Protein AF-A0A6V7JYJ6-F1 (afdb_monomer)

pLDDT: mean 80.98, std 21.63, range [36.12, 98.44]

Foldseek 3Di:
DDPDDPDDDDDDDDDDPDDPPQPPDPVSVVVVVVVVLVPQDPDCCSVVVNVSVCVVVVVVVVVVVVVVVVD

Structure (mmCIF, N/CA/C/O backbone):
data_AF-A0A6V7JYJ6-F1
#
_entry.id   AF-A0A6V7JYJ6-F1
#
loop_
_atom_site.group_PDB
_atom_site.id
_atom_site.type_symbol
_atom_site.label_atom_id
_atom_site.label_alt_id
_atom_site.label_comp_id
_atom_site.label_asym_id
_atom_site.label_entity_id
_atom_site.label_seq_id
_atom_site.pdbx_PDB_ins_code
_atom_site.Cartn_x
_atom_site.Cartn_y
_atom_site.Cartn_z
_atom_site.occupancy
_atom_site.B_iso_or_equiv
_atom_site.auth_seq_id
_atom_site.auth_comp_id
_atom_site.auth_asym_id
_atom_site.auth_atom_id
_atom_site.pdbx_PDB_model_num
ATOM 1 N N . MET A 1 1 ? 1.275 40.691 -32.952 1.00 43.50 1 MET A N 1
ATOM 2 C CA . MET A 1 1 ? 2.395 40.221 -32.112 1.00 43.50 1 MET A CA 1
ATOM 3 C C . MET A 1 1 ? 2.533 38.750 -32.400 1.00 43.50 1 MET A C 1
ATOM 5 O O . MET A 1 1 ? 1.963 37.916 -31.708 1.00 43.50 1 MET A O 1
ATOM 9 N N . ASP A 1 2 ? 3.176 38.486 -33.529 1.00 45.31 2 ASP A N 1
ATOM 10 C CA . ASP A 1 2 ? 3.387 37.147 -34.044 1.00 45.31 2 ASP A CA 1
ATOM 11 C C . ASP A 1 2 ? 4.514 36.520 -33.237 1.00 45.31 2 ASP A C 1
ATOM 13 O O . ASP A 1 2 ? 5.655 36.982 -33.254 1.00 45.31 2 ASP A O 1
ATOM 17 N N . MET A 1 3 ? 4.160 35.501 -32.464 1.00 47.06 3 MET A N 1
ATOM 18 C CA . MET A 1 3 ? 5.114 34.665 -31.757 1.00 47.06 3 MET A CA 1
ATOM 19 C C . MET A 1 3 ? 5.714 33.718 -32.799 1.00 47.06 3 MET A C 1
ATOM 21 O O . MET A 1 3 ? 5.158 32.661 -33.088 1.00 47.06 3 MET A O 1
ATOM 25 N N . LEU A 1 4 ? 6.789 34.163 -33.452 1.00 48.88 4 LEU A N 1
ATOM 26 C CA . LEU A 1 4 ? 7.517 33.369 -34.435 1.00 48.88 4 LEU A CA 1
ATOM 27 C C . LEU A 1 4 ? 7.974 32.052 -33.796 1.00 48.88 4 LEU A C 1
ATOM 29 O O . LEU A 1 4 ? 8.652 32.037 -32.769 1.00 48.88 4 LEU A O 1
ATOM 33 N N . HIS A 1 5 ? 7.571 30.946 -34.420 1.00 52.84 5 HIS A N 1
ATOM 34 C CA . HIS A 1 5 ? 8.039 29.606 -34.103 1.00 52.84 5 HIS A CA 1
ATOM 35 C C . HIS A 1 5 ? 9.513 29.466 -34.491 1.00 52.84 5 HIS A C 1
ATOM 37 O O . HIS A 1 5 ? 9.837 29.248 -35.658 1.00 52.84 5 HIS A O 1
ATOM 43 N N . GLU A 1 6 ? 10.398 29.532 -33.502 1.00 44.94 6 GLU A N 1
ATOM 44 C CA . GLU A 1 6 ? 11.767 29.038 -33.629 1.00 44.94 6 GLU A CA 1
ATOM 45 C C . GLU A 1 6 ? 11.719 27.501 -33.570 1.00 44.94 6 GLU A C 1
ATOM 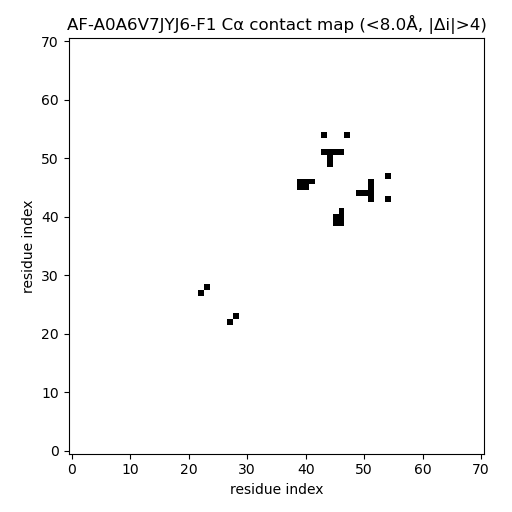47 O O . GLU A 1 6 ? 11.499 26.892 -32.521 1.00 44.94 6 GLU A O 1
ATOM 52 N N . GLN A 1 7 ? 11.841 26.862 -34.732 1.00 47.03 7 GLN A N 1
ATOM 53 C CA . GLN A 1 7 ? 11.968 25.412 -34.857 1.00 47.03 7 GLN A CA 1
ATOM 54 C C . GLN A 1 7 ? 13.382 25.017 -34.412 1.00 47.03 7 GLN A C 1
ATOM 56 O O . GLN A 1 7 ? 14.344 25.198 -35.158 1.00 47.03 7 GLN A O 1
ATOM 61 N N . VAL A 1 8 ? 13.525 24.475 -33.200 1.00 45.38 8 VAL A N 1
ATOM 62 C CA . VAL A 1 8 ? 14.791 23.870 -32.764 1.00 45.38 8 VAL A CA 1
ATOM 63 C C . VAL A 1 8 ? 14.964 22.529 -33.476 1.00 45.38 8 VAL A C 1
ATOM 65 O O . VAL A 1 8 ? 14.259 21.558 -33.204 1.00 45.38 8 VAL A O 1
ATOM 68 N N . ASN A 1 9 ? 15.930 22.486 -34.388 1.00 52.00 9 ASN A N 1
ATOM 69 C CA . ASN A 1 9 ? 16.361 21.286 -35.090 1.00 52.00 9 ASN A CA 1
ATOM 70 C C . ASN A 1 9 ? 17.361 20.534 -34.191 1.00 52.00 9 ASN A C 1
ATOM 72 O O . ASN A 1 9 ? 18.546 20.858 -34.177 1.00 52.00 9 ASN A O 1
ATOM 76 N N . VAL A 1 10 ? 16.890 19.577 -33.384 1.00 54.31 10 VAL A N 1
ATOM 77 C CA . VAL A 1 10 ? 17.792 18.724 -32.588 1.00 54.31 10 VAL A CA 1
ATOM 78 C C . VAL A 1 10 ? 18.241 17.546 -33.448 1.00 54.31 10 VAL A C 1
ATOM 80 O O . VAL A 1 10 ? 17.505 16.576 -33.649 1.00 54.31 10 VAL A O 1
ATOM 83 N N . GLU A 1 11 ? 19.463 17.654 -33.966 1.00 41.72 11 GLU A N 1
ATOM 84 C CA . GLU A 1 11 ? 20.239 16.535 -34.496 1.00 41.72 11 GLU A CA 1
ATOM 85 C C . GLU A 1 11 ? 20.281 15.386 -33.480 1.00 41.72 11 GLU A C 1
ATOM 87 O O . GLU A 1 11 ? 20.613 15.566 -32.309 1.00 41.72 11 GLU A O 1
ATOM 92 N N . LYS A 1 12 ? 19.941 14.179 -33.943 1.00 57.06 12 LYS A N 1
ATOM 93 C CA . LYS A 1 12 ? 20.158 12.944 -33.190 1.00 57.06 12 LYS A CA 1
ATOM 94 C C . LYS A 1 12 ? 21.657 12.670 -33.159 1.00 57.06 12 LYS A C 1
ATOM 96 O O . LYS A 1 12 ? 22.202 12.227 -34.166 1.00 57.06 12 LYS A O 1
ATOM 1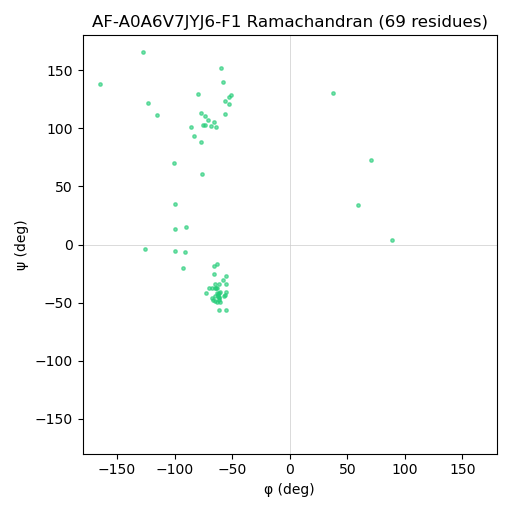01 N N . THR A 1 13 ? 22.288 12.869 -32.011 1.00 36.12 13 THR A N 1
ATOM 102 C CA . THR A 1 13 ? 23.645 12.389 -31.748 1.00 36.12 13 THR A CA 1
ATOM 103 C C . THR A 1 13 ? 23.630 11.341 -30.637 1.00 36.12 13 THR A C 1
ATOM 105 O O . THR A 1 13 ? 23.247 11.581 -29.498 1.00 36.12 13 THR A O 1
ATOM 108 N N . ASP A 1 14 ? 23.939 10.131 -31.093 1.00 48.53 14 ASP A N 1
ATOM 109 C CA . ASP A 1 14 ? 24.628 8.998 -30.482 1.00 48.53 14 ASP A CA 1
ATOM 110 C C . ASP A 1 14 ? 24.451 8.618 -29.004 1.00 48.53 14 ASP A C 1
ATOM 112 O O . ASP A 1 14 ? 24.625 9.365 -28.047 1.00 48.53 14 ASP A O 1
ATOM 116 N N . LYS A 1 15 ? 24.189 7.315 -28.872 1.00 53.06 15 LYS A N 1
ATOM 117 C CA . LYS A 1 15 ? 24.103 6.509 -27.660 1.00 53.06 15 LYS A CA 1
ATOM 118 C C . LYS A 1 15 ? 25.354 6.674 -26.792 1.00 53.06 15 LYS A C 1
ATOM 120 O O . LYS A 1 15 ? 26.430 6.231 -27.185 1.00 53.06 15 LYS A O 1
ATOM 125 N N . ASN A 1 16 ? 25.164 7.128 -25.558 1.00 44.97 16 ASN A N 1
ATOM 126 C CA . ASN A 1 16 ? 25.951 6.640 -24.434 1.00 44.97 16 ASN A CA 1
ATOM 127 C C . ASN A 1 16 ? 24.980 6.080 -23.386 1.00 44.97 16 ASN A C 1
ATOM 129 O O . ASN A 1 16 ? 24.019 6.741 -22.998 1.00 44.97 16 ASN A O 1
ATOM 133 N N . ALA A 1 17 ? 25.155 4.803 -23.058 1.00 52.53 17 ALA A N 1
ATOM 134 C CA . ALA A 1 17 ? 24.239 4.002 -22.259 1.00 52.53 17 ALA A CA 1
ATOM 135 C C . ALA A 1 17 ? 24.748 3.908 -20.819 1.00 52.53 17 ALA A C 1
ATOM 137 O O . ALA A 1 17 ? 25.199 2.857 -20.393 1.00 52.53 17 ALA A O 1
ATOM 138 N N . ASP A 1 18 ? 24.692 5.017 -20.099 1.00 56.78 18 ASP A N 1
ATOM 139 C CA . ASP A 1 18 ? 24.766 5.096 -18.641 1.00 56.78 18 ASP A CA 1
ATOM 140 C C . ASP A 1 18 ? 24.271 6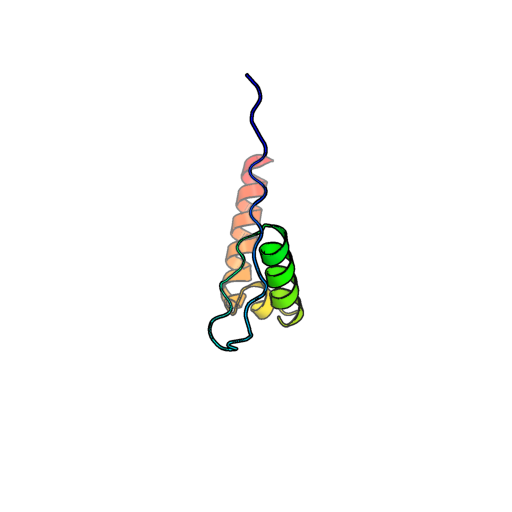.507 -18.289 1.00 56.78 18 ASP A C 1
ATOM 142 O O . ASP A 1 18 ? 24.560 7.443 -19.024 1.00 56.78 18 ASP A O 1
ATOM 146 N N . GLU A 1 19 ? 23.466 6.649 -17.245 1.00 54.72 19 GLU A N 1
ATOM 147 C CA . GLU A 1 19 ? 22.637 7.824 -16.925 1.00 54.72 19 GLU A CA 1
ATOM 148 C C . GLU A 1 19 ? 21.427 8.056 -17.849 1.00 54.72 19 GLU A C 1
ATOM 150 O O . GLU A 1 19 ? 21.319 9.013 -18.618 1.00 54.72 19 GLU A O 1
ATOM 155 N N . LYS A 1 20 ? 20.405 7.205 -17.694 1.00 59.66 20 LYS A N 1
ATOM 156 C CA . LYS A 1 20 ? 19.048 7.573 -18.113 1.00 59.66 20 LYS A CA 1
ATOM 157 C C . LYS A 1 20 ? 18.571 8.728 -17.229 1.00 59.66 20 LYS A C 1
ATOM 159 O O . LYS A 1 20 ? 18.200 8.500 -16.077 1.00 59.66 20 LYS A O 1
ATOM 164 N N . CYS A 1 21 ? 18.539 9.945 -17.771 1.00 58.59 21 CYS A N 1
ATOM 165 C CA . CYS A 1 21 ? 17.845 11.054 -17.130 1.00 58.59 21 CYS A CA 1
ATOM 166 C C . CYS A 1 21 ? 16.408 10.610 -16.814 1.00 58.59 21 CYS A C 1
ATOM 168 O O . CYS A 1 21 ? 15.704 10.056 -17.668 1.00 58.59 21 CYS A O 1
ATOM 170 N N . VAL A 1 22 ? 15.994 10.759 -15.554 1.00 67.88 22 VAL A N 1
ATOM 171 C CA . VAL A 1 22 ? 14.610 10.491 -15.168 1.00 67.88 22 VAL A CA 1
ATOM 172 C C . VAL A 1 22 ? 13.766 11.516 -15.905 1.00 67.88 22 VAL A C 1
ATOM 174 O O . VAL A 1 22 ? 13.720 12.685 -15.538 1.00 67.88 22 VAL A O 1
ATOM 177 N N . ASP A 1 23 ? 13.138 11.077 -16.990 1.00 68.12 23 ASP A N 1
ATOM 178 C CA . ASP A 1 23 ? 12.053 11.807 -17.617 1.00 68.12 23 ASP A CA 1
ATOM 179 C C . ASP A 1 23 ? 10.985 12.018 -16.536 1.00 68.12 23 ASP A C 1
ATOM 181 O O . ASP A 1 23 ? 10.414 11.045 -16.040 1.00 68.12 23 ASP A O 1
ATOM 185 N N . LEU A 1 24 ? 10.773 13.268 -16.121 1.00 71.44 24 LEU A N 1
ATOM 186 C CA . LEU A 1 24 ? 9.793 13.666 -15.105 1.00 71.44 24 LEU A CA 1
ATOM 187 C C . LEU A 1 24 ? 8.426 13.999 -15.724 1.00 71.44 24 LEU A C 1
ATOM 189 O O . LEU A 1 24 ? 7.588 14.624 -15.074 1.00 71.44 24 LEU A O 1
ATOM 193 N N . THR A 1 25 ? 8.175 13.616 -16.980 1.00 85.06 25 THR A N 1
ATOM 194 C CA . THR A 1 25 ? 6.842 13.773 -17.564 1.00 85.06 25 THR A CA 1
ATOM 195 C C . THR A 1 25 ? 5.791 12.991 -16.774 1.00 85.06 25 THR A C 1
ATOM 197 O O . THR A 1 25 ? 6.042 11.948 -16.168 1.00 85.06 25 THR A O 1
ATOM 200 N N . SER A 1 26 ? 4.547 13.466 -16.812 1.00 78.75 26 SER A N 1
ATOM 201 C CA . SER A 1 26 ? 3.418 12.753 -16.202 1.00 78.75 26 SER A CA 1
ATOM 202 C C . SER A 1 26 ? 3.294 11.315 -16.725 1.00 78.75 26 SER A C 1
ATOM 204 O O . SER A 1 26 ? 2.949 10.399 -15.980 1.00 78.75 26 SER A O 1
ATOM 206 N N . LYS A 1 27 ? 3.635 11.086 -18.000 1.00 83.50 27 LYS A N 1
ATOM 207 C CA . LYS A 1 27 ? 3.570 9.768 -18.640 1.00 83.50 27 LYS A CA 1
ATOM 208 C C . LYS A 1 27 ? 4.584 8.780 -18.059 1.00 83.50 27 LYS A C 1
ATOM 210 O O . LYS A 1 27 ? 4.223 7.628 -17.803 1.00 83.50 27 LYS A O 1
ATOM 215 N N . SER A 1 28 ? 5.833 9.195 -17.868 1.00 90.56 28 SER A N 1
ATOM 216 C CA . SER A 1 28 ? 6.870 8.342 -17.279 1.00 90.56 28 SER A CA 1
ATOM 217 C C . SER A 1 28 ? 6.606 8.091 -15.793 1.00 90.56 28 SER A C 1
ATOM 219 O O . SER A 1 28 ? 6.771 6.956 -15.354 1.00 90.56 28 SER A O 1
ATOM 221 N N . PHE A 1 29 ? 6.103 9.085 -15.049 1.00 92.38 29 PHE A N 1
ATOM 222 C CA . PHE A 1 29 ? 5.721 8.940 -13.641 1.00 92.38 29 PHE A CA 1
ATOM 223 C C . PHE A 1 29 ? 4.711 7.801 -13.429 1.00 92.38 29 PHE A C 1
ATOM 225 O O . PHE A 1 29 ? 5.004 6.844 -12.709 1.00 92.38 29 PHE A O 1
ATOM 232 N N . TYR A 1 30 ? 3.562 7.839 -14.117 1.00 94.06 30 TYR A N 1
ATOM 233 C CA . TYR A 1 30 ? 2.540 6.795 -13.968 1.00 94.06 30 TYR A CA 1
ATOM 234 C C . TYR A 1 30 ? 3.000 5.435 -14.505 1.00 94.06 30 TYR A C 1
ATOM 236 O O . TYR A 1 30 ? 2.716 4.406 -13.894 1.00 94.06 30 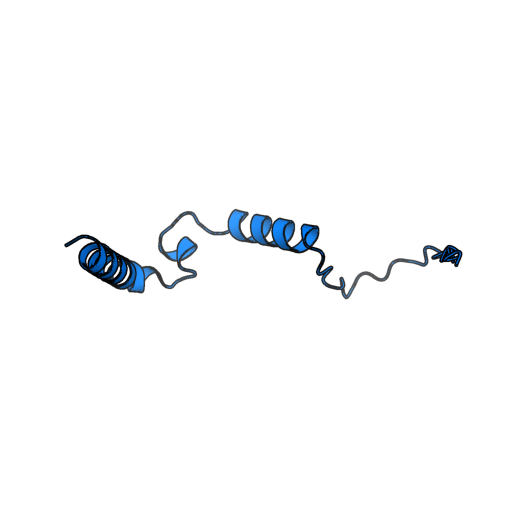TYR A O 1
ATOM 244 N N . SER A 1 31 ? 3.757 5.417 -15.609 1.00 95.00 31 SER A N 1
ATOM 245 C CA . SER A 1 31 ? 4.300 4.167 -16.163 1.00 95.00 31 SER A CA 1
ATOM 246 C C . SER A 1 31 ? 5.297 3.498 -15.211 1.00 95.00 31 SER A C 1
ATOM 248 O O . SER A 1 31 ? 5.332 2.273 -15.117 1.00 95.00 31 SER A O 1
ATOM 250 N N . ASN A 1 32 ? 6.112 4.284 -14.504 1.00 94.44 32 ASN A N 1
ATOM 251 C CA . ASN A 1 32 ? 7.064 3.772 -13.523 1.00 94.44 32 ASN A CA 1
ATOM 252 C C . ASN A 1 32 ? 6.352 3.286 -12.254 1.00 94.44 32 ASN A C 1
ATOM 254 O O . ASN A 1 32 ? 6.683 2.213 -11.757 1.00 94.44 32 ASN A O 1
ATOM 258 N N . ALA A 1 33 ? 5.345 4.021 -11.768 1.00 95.44 33 ALA A N 1
ATOM 259 C CA . ALA A 1 33 ? 4.549 3.608 -10.613 1.00 95.44 33 ALA A CA 1
ATOM 260 C C . ALA A 1 33 ? 3.809 2.282 -10.865 1.00 95.44 33 ALA A C 1
ATOM 262 O O . ALA A 1 33 ? 3.815 1.403 -10.007 1.00 95.44 33 ALA A O 1
ATOM 263 N N . ALA A 1 34 ? 3.230 2.100 -12.057 1.00 96.75 34 ALA A N 1
ATOM 264 C CA . ALA A 1 34 ? 2.575 0.847 -12.430 1.00 96.75 34 ALA A CA 1
ATOM 265 C C . ALA A 1 34 ? 3.555 -0.340 -12.420 1.00 96.75 34 ALA A C 1
ATOM 267 O O . ALA A 1 34 ? 3.273 -1.363 -11.803 1.00 96.75 34 ALA A O 1
ATOM 268 N N . LYS A 1 35 ? 4.737 -0.176 -13.031 1.00 97.06 35 LYS A N 1
ATOM 269 C CA . LYS A 1 35 ? 5.798 -1.201 -13.030 1.00 97.06 35 LYS A CA 1
ATOM 270 C C . LYS A 1 35 ? 6.312 -1.531 -11.632 1.00 97.06 35 LYS A C 1
ATOM 272 O O . LYS A 1 35 ? 6.703 -2.665 -11.378 1.00 97.06 35 LYS A O 1
ATOM 277 N N . TYR A 1 36 ? 6.352 -0.545 -10.736 1.00 97.12 36 TYR A N 1
ATOM 278 C CA . TYR A 1 36 ? 6.705 -0.786 -9.342 1.00 97.12 36 TYR A CA 1
ATOM 279 C C . TYR A 1 36 ? 5.688 -1.734 -8.697 1.00 97.12 36 TYR A C 1
ATOM 281 O O . TYR A 1 36 ? 6.066 -2.813 -8.247 1.00 97.12 36 TYR A O 1
ATOM 289 N N . TRP A 1 37 ? 4.401 -1.377 -8.735 1.00 98.06 37 TRP A N 1
ATOM 290 C CA . TRP A 1 37 ? 3.338 -2.164 -8.104 1.00 98.06 37 TRP A CA 1
ATOM 291 C C . TRP A 1 37 ? 3.123 -3.545 -8.738 1.00 98.06 37 TRP A C 1
ATOM 293 O O . TRP A 1 37 ? 2.711 -4.458 -8.034 1.00 98.06 37 TRP A O 1
ATOM 303 N N . GLU A 1 38 ? 3.465 -3.736 -10.017 1.00 98.00 38 GLU A N 1
ATOM 304 C CA . GLU A 1 38 ? 3.434 -5.044 -10.696 1.00 98.00 38 GLU A CA 1
ATOM 305 C C . GLU A 1 38 ? 4.313 -6.106 -10.011 1.00 98.00 38 GLU A C 1
ATOM 307 O O . GLU A 1 38 ? 3.990 -7.291 -10.043 1.00 98.00 38 GLU A O 1
ATOM 312 N N . ASN A 1 39 ? 5.410 -5.690 -9.372 1.00 96.50 39 ASN A N 1
ATOM 313 C CA . ASN A 1 39 ? 6.380 -6.599 -8.754 1.00 96.50 39 ASN A CA 1
ATOM 314 C C . ASN A 1 39 ? 6.201 -6.749 -7.235 1.00 96.50 39 ASN A C 1
ATOM 316 O O . ASN A 1 39 ? 6.907 -7.542 -6.609 1.00 96.50 39 ASN A O 1
ATOM 320 N N . ILE A 1 40 ? 5.289 -5.988 -6.625 1.00 98.19 40 ILE A N 1
ATOM 321 C CA . ILE A 1 40 ? 5.024 -6.069 -5.188 1.00 98.19 40 ILE A CA 1
ATOM 322 C C . ILE A 1 40 ? 4.118 -7.281 -4.905 1.00 98.19 40 ILE A C 1
ATOM 324 O O . ILE A 1 40 ? 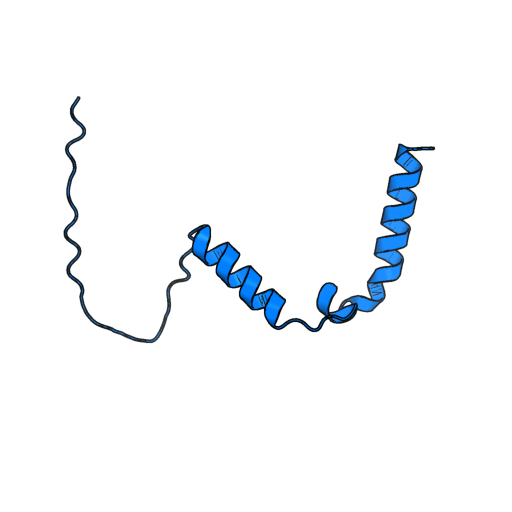3.072 -7.418 -5.541 1.00 98.19 40 ILE A O 1
ATOM 328 N N . PRO A 1 41 ? 4.472 -8.170 -3.953 1.00 98.31 41 PRO A N 1
ATOM 329 C CA . PRO A 1 41 ? 3.615 -9.290 -3.578 1.00 98.31 41 PRO A CA 1
ATOM 330 C C . PRO A 1 41 ? 2.234 -8.827 -3.109 1.00 98.31 41 PRO A C 1
ATOM 332 O O . PRO A 1 41 ? 2.121 -7.880 -2.333 1.00 98.31 41 PRO A O 1
ATOM 335 N N . ALA A 1 42 ? 1.184 -9.546 -3.507 1.00 97.94 42 ALA A N 1
ATOM 336 C CA . ALA A 1 42 ? -0.192 -9.286 -3.080 1.00 97.94 42 ALA A CA 1
ATOM 337 C C . ALA A 1 42 ? -0.447 -9.769 -1.633 1.00 97.94 42 ALA A C 1
ATOM 339 O O . ALA A 1 42 ? -1.259 -10.659 -1.385 1.00 97.94 42 ALA A O 1
ATOM 340 N N . THR A 1 43 ? 0.292 -9.211 -0.674 1.00 98.38 43 THR A N 1
ATOM 341 C CA . THR A 1 43 ? 0.206 -9.500 0.765 1.00 98.38 43 THR A CA 1
ATOM 342 C C . THR A 1 43 ? 0.030 -8.205 1.558 1.00 98.38 43 THR A C 1
ATOM 344 O O . THR A 1 43 ? 0.273 -7.116 1.039 1.00 98.38 43 THR A O 1
ATOM 347 N N . VAL A 1 44 ? -0.362 -8.306 2.835 1.00 97.75 44 VAL A N 1
ATOM 348 C CA . VAL A 1 44 ? -0.469 -7.138 3.733 1.00 97.75 44 VAL A CA 1
ATOM 349 C C . VAL A 1 44 ? 0.870 -6.400 3.832 1.00 97.75 44 VAL A C 1
ATOM 351 O O . VAL A 1 44 ? 0.914 -5.182 3.684 1.00 97.75 44 VAL A O 1
ATOM 354 N N . ASP A 1 45 ? 1.974 -7.134 3.987 1.00 97.94 45 ASP A N 1
ATOM 355 C CA . ASP A 1 45 ? 3.315 -6.543 3.995 1.00 97.94 45 ASP A CA 1
ATOM 356 C C . ASP A 1 45 ? 3.695 -5.915 2.654 1.00 97.94 45 ASP A C 1
ATOM 358 O O . ASP A 1 45 ? 4.318 -4.859 2.644 1.00 97.94 45 ASP A O 1
ATOM 362 N N . GLY A 1 46 ? 3.315 -6.515 1.522 1.00 98.12 46 GLY A N 1
ATOM 363 C CA . GLY A 1 46 ? 3.555 -5.918 0.208 1.00 98.12 46 GLY A CA 1
ATOM 364 C C . GLY A 1 46 ? 2.840 -4.576 0.062 1.00 98.12 46 GLY A C 1
ATOM 365 O O . GLY A 1 46 ? 3.455 -3.582 -0.322 1.00 98.12 46 GLY A O 1
ATOM 366 N N . MET A 1 47 ? 1.570 -4.517 0.466 1.00 97.62 47 MET A N 1
ATOM 367 C CA . MET A 1 47 ? 0.785 -3.2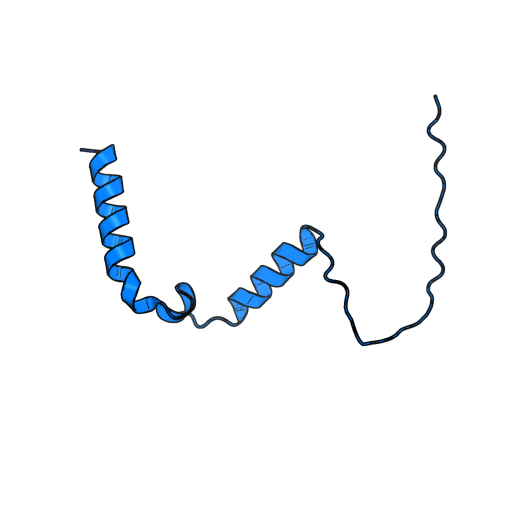84 0.413 1.00 97.62 47 MET A CA 1
ATOM 368 C C . MET A 1 47 ? 1.305 -2.191 1.341 1.00 97.62 47 MET A C 1
ATOM 370 O O . MET A 1 47 ? 1.232 -1.012 1.002 1.00 97.62 47 MET A O 1
ATOM 374 N N . LEU A 1 48 ? 1.843 -2.585 2.493 1.00 97.94 48 LEU A N 1
ATOM 375 C CA . LEU A 1 48 ? 2.342 -1.671 3.512 1.00 97.94 48 LEU A CA 1
ATOM 376 C C . LEU A 1 48 ? 3.866 -1.502 3.466 1.00 97.94 48 LEU A C 1
ATOM 378 O O . LEU A 1 48 ? 4.443 -0.978 4.411 1.00 97.94 48 LEU A O 1
ATOM 382 N N . GLY A 1 49 ? 4.546 -1.945 2.402 1.00 96.94 49 GLY A N 1
ATOM 383 C CA . GLY A 1 49 ? 5.994 -1.765 2.241 1.00 96.94 49 GLY A CA 1
ATOM 384 C C . GLY A 1 49 ? 6.840 -2.386 3.362 1.00 96.94 49 GLY A C 1
ATOM 385 O O . GLY A 1 49 ? 7.864 -1.822 3.739 1.00 96.94 49 GLY A O 1
ATOM 386 N N . GLY A 1 50 ? 6.402 -3.514 3.925 1.00 97.81 50 GLY A N 1
ATOM 387 C CA . GLY A 1 50 ? 7.035 -4.192 5.063 1.00 97.81 50 GLY A CA 1
ATOM 388 C C . GLY A 1 50 ? 6.542 -3.730 6.439 1.00 97.81 50 GLY A C 1
ATOM 389 O O . GLY A 1 50 ? 7.04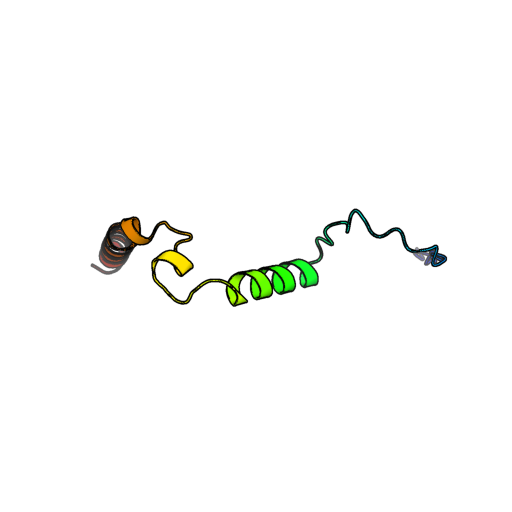7 -4.199 7.457 1.00 97.81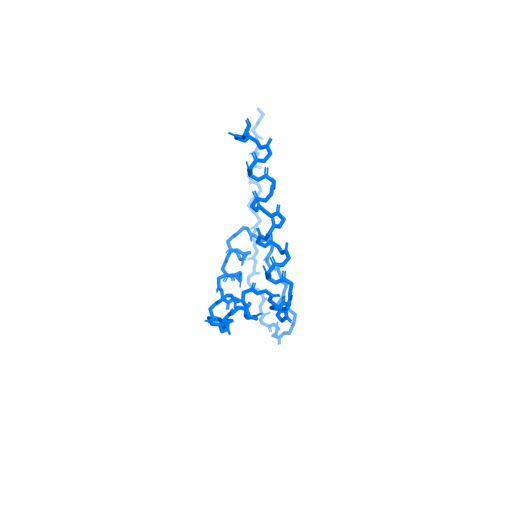 50 GLY A O 1
ATOM 390 N N . PHE A 1 51 ? 5.551 -2.838 6.488 1.00 98.06 51 PHE A N 1
ATOM 391 C CA . PHE A 1 51 ? 4.933 -2.363 7.726 1.00 98.06 51 PHE A CA 1
ATOM 392 C C . PHE A 1 51 ? 3.604 -3.072 8.034 1.00 98.06 51 PHE A C 1
ATOM 394 O O . PHE A 1 51 ? 2.702 -2.469 8.604 1.00 98.06 51 PHE A O 1
ATOM 401 N N . GLY A 1 52 ? 3.440 -4.361 7.713 1.00 97.50 52 GLY A N 1
ATOM 402 C CA . GLY A 1 52 ? 2.185 -5.077 7.982 1.00 97.50 52 GLY A CA 1
ATOM 403 C C . GLY A 1 52 ? 1.735 -5.035 9.445 1.00 97.50 52 GLY A C 1
ATOM 404 O O . GLY A 1 52 ? 0.539 -5.040 9.733 1.00 97.50 52 GLY A O 1
ATOM 405 N N . PHE A 1 53 ? 2.682 -4.895 10.377 1.00 97.50 53 PHE A N 1
ATOM 406 C CA . PHE A 1 53 ? 2.420 -4.805 11.813 1.00 97.50 53 PHE A CA 1
ATOM 407 C C . PHE A 1 53 ? 1.647 -3.546 12.250 1.00 97.50 53 PHE A C 1
ATOM 409 O O . PHE A 1 53 ? 1.074 -3.565 13.337 1.00 97.50 53 PHE A O 1
ATOM 416 N N . ILE A 1 54 ? 1.590 -2.478 11.438 1.00 97.94 54 ILE A N 1
ATOM 417 C CA . ILE A 1 54 ? 0.767 -1.290 11.750 1.00 97.94 54 ILE A CA 1
ATOM 418 C C . ILE A 1 54 ? -0.648 -1.370 11.166 1.00 97.94 54 ILE A C 1
ATOM 420 O O . ILE A 1 54 ? -1.469 -0.511 11.476 1.00 97.94 54 ILE A O 1
ATOM 424 N N . SER A 1 55 ? -0.959 -2.395 10.357 1.00 98.12 55 SER A N 1
ATOM 425 C CA . SER A 1 55 ? -2.243 -2.503 9.645 1.00 98.12 55 SER A CA 1
ATOM 426 C C . SER A 1 55 ? -3.447 -2.419 10.581 1.00 98.12 55 SER A C 1
ATOM 428 O O . SER A 1 55 ? -4.437 -1.778 10.244 1.00 98.12 55 SER A O 1
ATOM 430 N N . HIS A 1 56 ? -3.370 -3.055 11.751 1.00 98.19 56 HIS A N 1
ATOM 431 C CA . HIS A 1 56 ? -4.467 -3.041 12.716 1.00 98.19 56 HIS A CA 1
ATOM 432 C C . HIS A 1 56 ? -4.697 -1.638 13.288 1.00 98.19 56 HIS A C 1
ATOM 434 O O . HIS A 1 56 ? -5.821 -1.152 13.281 1.00 98.19 56 HIS A O 1
ATOM 440 N N . THR A 1 57 ? -3.625 -0.960 13.709 1.00 98.31 57 THR A N 1
ATOM 441 C CA . THR A 1 57 ? -3.703 0.402 14.253 1.00 98.31 57 THR A CA 1
ATOM 442 C C . THR A 1 57 ? -4.215 1.413 13.221 1.00 98.31 57 THR A C 1
ATOM 444 O O . THR A 1 57 ? -4.985 2.300 13.582 1.00 98.31 57 THR A O 1
ATOM 447 N N . ASP A 1 58 ? -3.828 1.273 11.949 1.00 98.12 58 ASP A N 1
ATOM 448 C CA . ASP A 1 58 ? -4.308 2.121 10.846 1.00 98.12 58 ASP A CA 1
ATOM 449 C C . ASP A 1 58 ? -5.820 1.954 10.589 1.00 98.12 58 ASP A C 1
ATOM 451 O O . ASP A 1 58 ? -6.556 2.941 10.476 1.00 98.12 58 ASP A O 1
ATOM 455 N N . ILE A 1 59 ? -6.310 0.706 10.582 1.00 98.44 59 ILE A N 1
ATOM 456 C CA . ILE A 1 59 ? -7.739 0.393 10.421 1.00 98.44 59 ILE A CA 1
ATOM 457 C C . ILE A 1 59 ? -8.554 0.920 11.604 1.00 98.44 59 ILE A C 1
ATOM 459 O O . ILE A 1 59 ? -9.556 1.602 11.389 1.00 98.44 59 ILE A O 1
ATOM 463 N N . ASP A 1 60 ? -8.122 0.652 12.837 1.00 98.44 60 ASP A N 1
ATOM 464 C CA . ASP A 1 60 ? -8.842 1.076 14.042 1.00 98.44 60 ASP A CA 1
ATOM 465 C C . ASP A 1 60 ? -8.933 2.608 14.122 1.00 98.44 60 ASP A C 1
ATOM 467 O O . ASP A 1 60 ? -9.988 3.170 14.423 1.00 98.44 60 ASP A O 1
ATOM 471 N N . GLY A 1 61 ? -7.836 3.305 13.803 1.00 98.44 61 GLY A N 1
ATOM 472 C CA . GLY A 1 61 ? -7.811 4.764 13.728 1.00 98.44 61 GLY A CA 1
ATOM 473 C C . GLY A 1 61 ? -8.768 5.307 12.666 1.00 98.44 61 GLY A C 1
ATOM 474 O O . GLY A 1 61 ? -9.537 6.229 12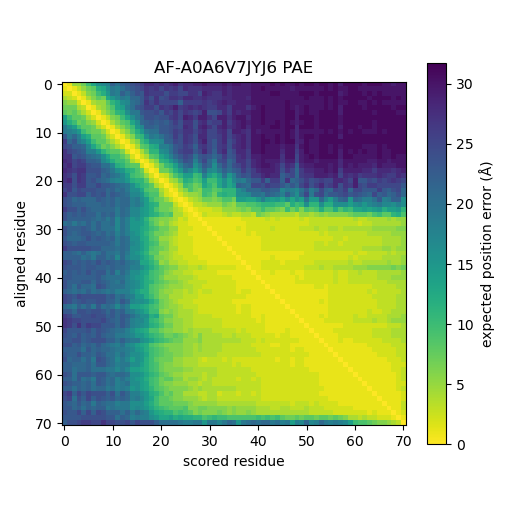.945 1.00 98.44 61 GLY A O 1
ATOM 475 N N . SER A 1 62 ? -8.770 4.701 11.476 1.00 98.31 62 SER A N 1
ATOM 476 C CA . SER A 1 62 ? -9.675 5.065 10.381 1.00 98.31 62 SER A CA 1
ATOM 477 C C . SER A 1 62 ? -11.144 4.829 10.741 1.00 98.31 62 SER A C 1
ATOM 479 O O . SER A 1 62 ? -11.987 5.681 10.464 1.00 98.31 62 SER A O 1
ATOM 481 N N . GLN A 1 63 ? -11.458 3.711 11.401 1.00 98.31 63 GLN A N 1
ATOM 482 C CA . GLN A 1 63 ? -12.809 3.405 11.867 1.00 98.31 63 GLN A CA 1
ATOM 483 C C . GLN A 1 63 ? -13.282 4.430 12.899 1.00 98.31 63 GLN A C 1
ATOM 485 O O . GLN A 1 63 ? -14.361 4.993 12.739 1.00 98.31 63 GLN A O 1
ATOM 490 N N . ASN A 1 64 ? -12.462 4.721 13.912 1.00 98.38 64 ASN A N 1
ATOM 491 C CA . ASN A 1 64 ? -12.786 5.718 14.932 1.00 98.38 64 ASN A CA 1
ATOM 492 C C . ASN A 1 64 ? -12.987 7.111 14.321 1.00 98.38 64 ASN A C 1
ATOM 494 O O . ASN A 1 64 ? -13.916 7.826 14.696 1.00 98.38 64 ASN A O 1
ATOM 498 N N . PHE A 1 65 ? -12.141 7.486 13.356 1.00 98.19 65 PHE A N 1
ATOM 499 C CA . PHE A 1 65 ? -12.288 8.739 12.626 1.00 98.19 65 PHE A CA 1
ATOM 500 C C . PHE A 1 65 ? -13.623 8.798 11.876 1.00 98.19 65 PHE A C 1
ATOM 502 O O . PHE A 1 65 ? -14.359 9.769 12.031 1.00 98.19 65 PHE A O 1
ATOM 509 N N . LEU A 1 66 ? -13.974 7.755 11.117 1.00 98.19 66 LEU A N 1
ATOM 510 C CA . LEU A 1 66 ? -15.247 7.706 10.398 1.00 98.19 66 LEU A CA 1
ATOM 511 C C . LEU A 1 66 ? -16.445 7.734 11.355 1.00 98.19 66 LEU A C 1
ATOM 513 O O . LEU A 1 66 ? -17.367 8.508 11.120 1.00 98.19 66 LEU A O 1
ATOM 517 N N . SER A 1 67 ? -16.418 6.971 12.453 1.00 98.00 67 SER A N 1
ATOM 518 C CA . SER A 1 67 ? -17.473 7.020 13.475 1.00 98.00 67 SER A CA 1
ATOM 519 C C . SER A 1 67 ? -17.661 8.435 14.019 1.00 98.00 67 SER A C 1
ATOM 521 O O . SER A 1 67 ? -18.785 8.913 14.073 1.00 98.00 67 SER A O 1
ATOM 523 N N . SER A 1 68 ? -16.574 9.165 14.296 1.00 97.56 68 SER A N 1
ATOM 524 C CA . SER A 1 68 ? -16.659 10.542 14.807 1.00 97.56 68 SER A CA 1
ATOM 525 C C . SER A 1 68 ? -17.318 11.552 13.854 1.00 97.56 68 SER A C 1
ATOM 527 O O . SER A 1 68 ? -17.690 12.640 14.287 1.00 97.56 68 SER A O 1
ATOM 529 N N . LEU A 1 69 ? -17.438 11.223 12.562 1.00 97.88 69 LEU A N 1
ATOM 530 C CA . LEU A 1 69 ? -18.095 12.067 11.558 1.00 97.88 69 LEU A CA 1
ATOM 531 C C . LEU A 1 69 ? -19.582 11.736 11.372 1.00 97.88 69 LEU A C 1
ATOM 533 O O . LEU A 1 69 ? -20.309 12.556 10.806 1.00 97.88 69 LEU A O 1
ATOM 537 N N . TYR A 1 70 ? -20.011 10.536 11.772 1.00 93.06 70 TYR A N 1
ATOM 538 C CA . TYR A 1 70 ? -21.342 9.996 11.474 1.00 93.06 70 TYR A CA 1
ATOM 539 C C . TYR A 1 70 ? -22.142 9.548 12.712 1.00 93.06 70 TYR A C 1
ATOM 541 O O . TYR A 1 70 ? -23.300 9.159 12.550 1.00 93.06 70 TYR A O 1
ATOM 549 N N . GLU A 1 71 ? -21.559 9.603 13.913 1.00 70.25 71 GLU A N 1
ATOM 550 C CA . GLU A 1 71 ? -22.255 9.535 15.213 1.00 70.25 71 GLU A CA 1
ATOM 551 C C . GLU A 1 71 ? -22.754 10.914 15.666 1.00 70.25 71 GLU A C 1
ATOM 553 O O . GLU A 1 71 ? -23.885 10.965 16.207 1.00 70.25 71 GLU A O 1
#

Secondary structure (DSSP, 8-state):
-----------------S------SHHHHHHHHHHHHHTS-SSHHHHTTT-GGGHHHHHHHHHHHHHHHH-

Nearest PDB structures (foldseek):
  8r2v-assembly1_B  TM=2.725E-01  e=9.169E+00  Gelatoporia subvermispora

Mean predicted aligned error: 13.04 Å

Organism: NCBI:txid1563983

Solvent-accessible surface area (backbone atoms only — not comparable to full-atom values): 4747 Å² total; per-residue (Å²): 136,82,81,76,81,79,80,82,82,77,76,90,77,79,92,71,96,70,83,83,75,80,64,81,48,74,68,49,49,55,54,50,52,51,59,53,59,72,73,47,56,100,43,66,34,43,76,46,77,72,44,42,87,49,51,63,61,54,49,54,52,51,50,52,53,53,45,73,76,75,113

Radius of gyration: 23.47 Å; Cα contacts (8 Å, |Δi|>4): 15; chains: 1; bounding box: 48×50×50 Å

InterPro domains:
  IPR008576 Alpha-N-methyltransferase NTM1 [PF05891] (26-69)
  IPR008576 Alpha-N-methyltransferase NTM1 [PTHR12753] (14-70)
  IPR029063 S-adenosyl-L-methionine-dependent methyltransferase superfamily [G3DSA:3.40.50.150] (8-71)

Sequence (71 aa):
MDMLHEQVNVEKTDKNADEKCVDLTSKSFYSNAAKYWENIPATVDGMLGGFGFISHTDIDGSQNFLSSLYE